Protein AF-A0A9D7FNY4-F1 (afdb_monomer_lite)

Foldseek 3Di:
DVVVVVVVVVVVVVPPDPPPDQDDQADKDWDWDWDDDVPDIDTDIDIDGHNVVCVVCCCQQVVVPPPDGDPVSQVNSCVVCVVVVLVVDFDDDPNHTDHDDDDDDDDDDD

Structure (mmCIF, N/CA/C/O backbone):
data_AF-A0A9D7FNY4-F1
#
_entry.id   AF-A0A9D7FNY4-F1
#
loop_
_atom_site.group_PDB
_atom_site.id
_atom_site.type_symbol
_atom_site.label_atom_id
_atom_site.label_alt_id
_atom_site.label_comp_id
_atom_site.label_asym_id
_atom_site.label_entity_id
_atom_site.label_seq_id
_atom_site.pdbx_PDB_ins_code
_atom_site.Cartn_x
_atom_site.Cartn_y
_atom_site.Cartn_z
_atom_site.occupancy
_atom_site.B_iso_or_equiv
_atom_site.auth_seq_id
_atom_site.auth_comp_id
_atom_site.auth_asym_id
_atom_site.auth_atom_id
_atom_site.pdbx_PDB_model_num
ATOM 1 N N . MET A 1 1 ? -25.928 -43.765 -2.419 1.00 59.22 1 MET A N 1
ATOM 2 C CA . MET A 1 1 ? -25.644 -42.741 -1.388 1.00 59.22 1 MET A CA 1
ATOM 3 C C . MET A 1 1 ? -24.257 -42.081 -1.468 1.00 59.22 1 MET A C 1
ATOM 5 O O . MET A 1 1 ? -24.208 -40.930 -1.063 1.00 59.22 1 MET A O 1
ATOM 9 N N . PRO A 1 2 ? -23.163 -42.668 -2.012 1.00 67.44 2 PRO A N 1
ATOM 10 C CA . PRO A 1 2 ? -21.881 -41.942 -2.076 1.00 67.44 2 PRO A CA 1
ATOM 11 C C . PRO A 1 2 ? -21.833 -40.892 -3.202 1.00 67.44 2 PRO A C 1
ATOM 13 O O . PRO A 1 2 ? -21.219 -39.846 -3.039 1.00 67.44 2 PRO A O 1
ATOM 16 N N . LEU A 1 3 ? -22.549 -41.119 -4.312 1.00 61.28 3 LEU A N 1
ATOM 17 C CA . LEU A 1 3 ? -22.551 -40.217 -5.474 1.00 61.28 3 LEU A CA 1
ATOM 18 C C . LEU A 1 3 ? -23.139 -38.827 -5.162 1.00 61.28 3 LEU A C 1
ATOM 20 O O . LEU A 1 3 ? -22.632 -37.821 -5.642 1.00 61.28 3 LEU A O 1
ATOM 24 N N . PHE A 1 4 ? -24.176 -38.769 -4.321 1.00 64.94 4 PHE A N 1
ATOM 25 C CA . PHE A 1 4 ? -24.816 -37.508 -3.925 1.00 64.94 4 PHE A CA 1
ATOM 26 C C . PHE A 1 4 ? -23.897 -36.651 -3.045 1.00 64.94 4 PHE A C 1
ATOM 28 O O . PHE A 1 4 ? -23.855 -35.437 -3.200 1.00 64.94 4 PHE A O 1
ATOM 35 N N . VAL A 1 5 ? -23.115 -37.286 -2.167 1.00 70.50 5 VAL A N 1
ATOM 36 C CA . VAL A 1 5 ? -22.143 -36.598 -1.302 1.00 70.50 5 VAL A CA 1
ATOM 37 C C . VAL A 1 5 ? -20.987 -36.034 -2.130 1.00 70.50 5 VAL A C 1
ATOM 39 O O . VAL A 1 5 ? -20.578 -34.898 -1.910 1.00 70.50 5 VAL A O 1
ATOM 42 N N . VAL A 1 6 ? -20.514 -36.783 -3.132 1.00 72.19 6 VAL A N 1
ATOM 43 C CA . VAL A 1 6 ? -19.466 -36.323 -4.061 1.00 72.19 6 VAL A CA 1
ATOM 44 C C . VAL A 1 6 ? -19.938 -35.125 -4.893 1.00 72.19 6 VAL A C 1
ATOM 46 O O . VAL A 1 6 ? -19.195 -34.159 -5.039 1.00 72.19 6 VAL A O 1
ATOM 49 N N . LEU A 1 7 ? -21.182 -35.143 -5.384 1.00 70.56 7 LEU A N 1
ATOM 50 C CA . LEU A 1 7 ? -21.771 -34.020 -6.126 1.00 70.56 7 LEU A CA 1
ATOM 51 C C . LEU A 1 7 ? -21.928 -32.759 -5.267 1.00 70.56 7 LEU A C 1
ATOM 53 O O . LEU A 1 7 ? -21.618 -31.665 -5.733 1.00 70.56 7 LEU A O 1
ATOM 57 N N . ILE A 1 8 ? -22.347 -32.907 -4.007 1.00 73.69 8 ILE A N 1
ATOM 58 C CA . ILE A 1 8 ? -22.454 -31.781 -3.068 1.00 73.69 8 ILE A CA 1
ATOM 59 C C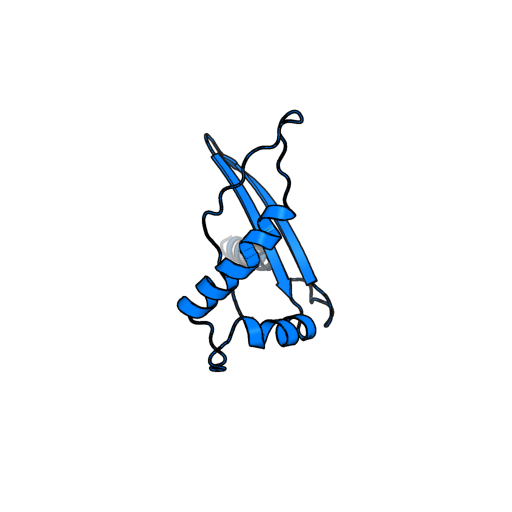 . ILE A 1 8 ? -21.066 -31.188 -2.782 1.00 73.69 8 ILE A C 1
ATOM 61 O O . ILE A 1 8 ? -20.897 -29.971 -2.849 1.00 73.69 8 ILE A O 1
ATOM 65 N N . LEU A 1 9 ? -20.055 -32.029 -2.546 1.00 65.81 9 LEU A N 1
ATOM 66 C CA . LEU A 1 9 ? -18.683 -31.576 -2.298 1.00 65.81 9 LEU A CA 1
ATOM 67 C C . LEU A 1 9 ? -18.070 -30.848 -3.508 1.00 65.81 9 LEU A C 1
ATOM 69 O O . LEU A 1 9 ? -17.433 -29.816 -3.324 1.00 65.81 9 LEU A O 1
ATOM 73 N N . LEU A 1 10 ? -18.322 -31.320 -4.734 1.00 64.94 10 LEU A N 1
ATOM 74 C CA . LEU A 1 10 ? -17.879 -30.658 -5.973 1.00 64.94 10 LEU A CA 1
ATOM 75 C C . LEU A 1 10 ? -18.575 -29.311 -6.220 1.00 64.94 10 LEU A C 1
ATOM 77 O O . LEU A 1 10 ? -17.968 -28.396 -6.774 1.00 64.94 10 LEU A O 1
ATOM 81 N N . SER A 1 11 ? -19.838 -29.170 -5.808 1.00 62.72 11 SER A N 1
ATOM 82 C CA . SER A 1 11 ? -20.571 -27.906 -5.952 1.00 62.72 11 SER A CA 1
ATOM 83 C C . SER A 1 11 ? -20.112 -26.827 -4.965 1.00 62.72 11 SER A C 1
ATOM 85 O O . SER A 1 11 ? -20.137 -25.645 -5.300 1.00 62.72 11 SER A O 1
ATOM 87 N N . LEU A 1 12 ? -19.627 -27.217 -3.780 1.00 60.12 12 LEU A N 1
ATOM 88 C CA . LEU A 1 12 ? -19.147 -26.270 -2.769 1.00 60.12 12 LEU A CA 1
ATOM 89 C C . LEU A 1 12 ? -17.789 -25.651 -3.129 1.00 60.12 12 LEU A C 1
ATOM 91 O O . LEU A 1 12 ? -17.540 -24.504 -2.768 1.00 60.12 12 LEU A O 1
ATOM 95 N N . SER A 1 13 ? -16.933 -26.354 -3.876 1.00 58.72 13 SER A N 1
ATOM 96 C CA . SER A 1 13 ? -15.634 -25.819 -4.311 1.00 58.72 13 SER A CA 1
ATOM 97 C C . SER A 1 13 ? -15.724 -24.795 -5.451 1.00 58.72 13 SER A C 1
ATOM 99 O O . SER A 1 13 ? -14.736 -24.132 -5.747 1.00 58.72 13 SER A O 1
ATOM 101 N N . ALA A 1 14 ? -16.888 -24.644 -6.095 1.00 57.47 14 ALA A N 1
ATOM 102 C CA . ALA A 1 14 ? -17.086 -23.680 -7.182 1.00 57.47 14 ALA A CA 1
ATOM 103 C C . ALA A 1 14 ? -17.404 -22.252 -6.694 1.00 57.47 14 ALA A C 1
ATOM 105 O O . ALA A 1 14 ? -17.328 -21.311 -7.479 1.00 57.47 14 ALA A O 1
ATOM 106 N N . LEU A 1 15 ? -17.751 -22.070 -5.414 1.00 56.59 15 LEU A N 1
ATOM 107 C CA . LEU A 1 15 ? -18.142 -20.765 -4.862 1.00 56.59 15 LEU A CA 1
ATOM 108 C C . LEU A 1 15 ? -16.968 -19.930 -4.327 1.00 56.59 15 LEU A C 1
ATOM 110 O O . LEU A 1 15 ? -17.172 -18.796 -3.907 1.00 56.59 15 LEU A O 1
ATOM 114 N N . SER A 1 16 ? -15.744 -20.461 -4.329 1.00 50.81 16 SER A N 1
ATOM 115 C CA . SER A 1 16 ? -14.588 -19.810 -3.691 1.00 50.81 16 SER A CA 1
ATOM 116 C C . SER A 1 16 ? -13.820 -18.843 -4.597 1.00 50.81 16 SER A C 1
ATOM 118 O O . SER A 1 16 ? -12.781 -18.324 -4.196 1.00 50.81 16 SER A O 1
ATOM 120 N N . GLY A 1 17 ? -14.309 -18.580 -5.809 1.00 50.03 17 GLY A N 1
ATOM 121 C CA . GLY A 1 17 ? -13.753 -17.540 -6.662 1.00 50.03 17 GLY A CA 1
ATOM 122 C C . GLY A 1 17 ? -14.300 -16.181 -6.252 1.00 50.03 17 GLY A C 1
ATOM 123 O O . GLY A 1 17 ? -15.324 -15.759 -6.782 1.00 50.03 17 GLY A O 1
ATOM 124 N N . ILE A 1 18 ? -13.609 -15.473 -5.355 1.00 51.41 18 ILE A N 1
ATOM 125 C CA . ILE A 1 18 ? -13.664 -14.007 -5.363 1.00 51.41 18 ILE A CA 1
ATOM 126 C C . ILE A 1 18 ? -13.045 -13.613 -6.706 1.00 51.41 18 ILE A C 1
ATOM 128 O O . ILE A 1 18 ? -11.830 -13.503 -6.840 1.00 51.41 18 ILE A O 1
ATOM 132 N N . GLN A 1 19 ? -13.875 -13.550 -7.745 1.00 55.75 19 GLN A N 1
ATOM 133 C CA . GLN A 1 19 ? -13.496 -12.951 -9.012 1.00 55.75 19 GLN A CA 1
ATOM 134 C C . GLN A 1 19 ? -13.222 -11.488 -8.688 1.00 55.75 19 GLN A C 1
ATOM 136 O O . GLN A 1 19 ? -14.155 -10.746 -8.378 1.00 55.75 19 GLN A O 1
ATOM 141 N N . ALA A 1 20 ? -11.945 -11.104 -8.687 1.00 57.25 20 ALA A N 1
ATOM 142 C CA . ALA A 1 20 ? -11.585 -9.700 -8.759 1.00 57.25 20 ALA A CA 1
ATOM 143 C C . ALA A 1 20 ? -12.349 -9.128 -9.958 1.00 57.25 20 ALA A C 1
ATOM 145 O O . ALA A 1 20 ? -12.275 -9.667 -11.067 1.00 57.25 20 ALA A O 1
ATOM 146 N N . HIS A 1 21 ? -13.198 -8.135 -9.709 1.00 60.62 21 HIS A N 1
ATOM 147 C CA . HIS A 1 21 ? -13.956 -7.519 -10.784 1.00 60.62 21 HIS A CA 1
ATOM 148 C C . HIS A 1 21 ? -12.933 -6.874 -11.732 1.00 60.62 21 HIS A C 1
ATOM 150 O O . HIS A 1 21 ? -12.027 -6.213 -11.227 1.00 60.62 21 HIS A O 1
ATOM 156 N N . PRO A 1 22 ? -13.022 -7.052 -13.064 1.00 71.88 22 PRO A N 1
ATOM 157 C CA . PRO A 1 22 ? -12.065 -6.423 -13.963 1.00 71.88 22 PRO A CA 1
ATOM 158 C C . PRO A 1 22 ? -12.053 -4.916 -13.715 1.00 71.88 22 PRO A C 1
ATOM 160 O O . PRO A 1 22 ? -13.105 -4.273 -13.802 1.00 71.88 22 PRO A O 1
ATOM 163 N N . LEU A 1 23 ? -10.884 -4.379 -13.369 1.00 80.62 23 LEU A N 1
ATOM 164 C CA . LEU A 1 23 ? -10.696 -2.942 -13.255 1.00 80.62 23 LEU A CA 1
ATOM 165 C C . LEU A 1 23 ? -10.782 -2.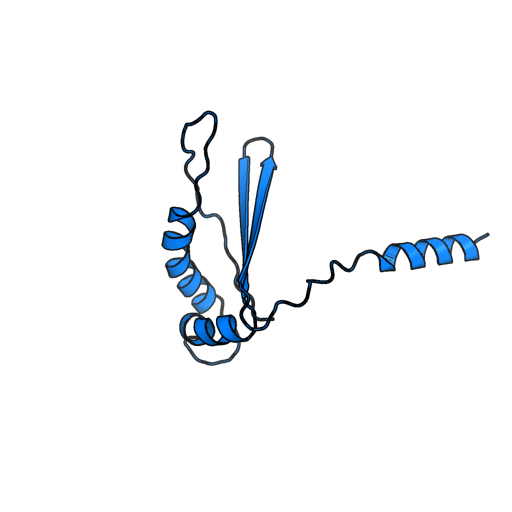326 -14.652 1.00 80.62 23 LEU A C 1
ATOM 167 O O . LEU A 1 23 ? -10.262 -2.876 -15.625 1.00 80.62 23 LEU A O 1
ATOM 171 N N . ASP A 1 24 ? -11.441 -1.174 -14.750 1.00 86.38 24 ASP A N 1
ATOM 172 C CA . ASP A 1 24 ? -11.305 -0.329 -15.935 1.00 86.38 24 ASP A CA 1
ATOM 173 C C . ASP A 1 24 ? -9.829 0.066 -16.101 1.00 86.38 24 ASP A C 1
ATOM 175 O O . ASP A 1 24 ? -9.142 0.263 -15.102 1.00 86.38 24 ASP A O 1
ATOM 179 N N . SER A 1 25 ? -9.332 0.201 -17.334 1.00 90.62 25 SER A N 1
ATOM 180 C CA . SER A 1 25 ? -7.905 0.421 -17.627 1.00 90.62 25 SER A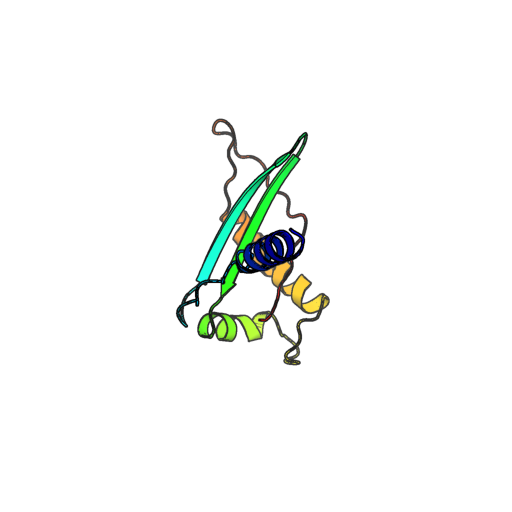 CA 1
ATOM 181 C C . SER A 1 25 ? -7.275 1.629 -16.915 1.00 90.62 25 SER A C 1
ATOM 183 O O . SER A 1 25 ? -6.051 1.678 -16.787 1.00 90.62 25 SER A O 1
ATOM 185 N N . TYR A 1 26 ? -8.086 2.590 -16.458 1.00 92.44 26 TYR A N 1
ATOM 186 C CA . TYR A 1 26 ? -7.650 3.795 -15.742 1.00 92.44 26 TYR A CA 1
ATOM 187 C C . TYR A 1 26 ? -7.973 3.787 -14.242 1.00 92.44 26 TYR A C 1
ATOM 189 O O . TYR A 1 26 ? -7.681 4.766 -13.555 1.00 92.44 26 TYR A O 1
ATOM 197 N N . ALA A 1 27 ? -8.613 2.736 -13.733 1.00 91.38 27 ALA A N 1
ATOM 198 C CA . ALA A 1 27 ? -9.083 2.700 -12.360 1.00 91.38 27 ALA A CA 1
ATOM 199 C C . ALA A 1 27 ? -7.943 2.492 -11.353 1.00 91.38 27 ALA A C 1
ATOM 201 O O . ALA A 1 27 ? -6.985 1.755 -11.591 1.00 91.38 27 ALA A O 1
ATOM 202 N N . THR A 1 28 ? -8.122 3.104 -10.187 1.00 91.75 28 THR A N 1
ATOM 203 C CA . THR A 1 28 ? -7.427 2.745 -8.954 1.00 91.75 28 THR A CA 1
ATOM 204 C C . THR A 1 28 ? -8.493 2.329 -7.959 1.00 91.75 28 THR A C 1
ATOM 206 O O . THR A 1 28 ? -9.381 3.129 -7.655 1.00 91.75 28 THR A O 1
ATOM 209 N N . ASP A 1 29 ? -8.415 1.101 -7.466 1.00 90.69 29 ASP A N 1
ATOM 210 C CA . ASP A 1 29 ? -9.285 0.622 -6.399 1.00 90.69 29 ASP A CA 1
ATOM 211 C C . ASP A 1 29 ? -8.577 0.729 -5.049 1.00 90.69 29 ASP A C 1
ATOM 213 O O . ASP A 1 29 ? -7.366 0.522 -4.935 1.00 90.69 29 ASP A O 1
ATOM 217 N N . GLN A 1 30 ? -9.338 1.089 -4.020 1.00 90.75 30 GLN A N 1
ATOM 218 C CA . GLN A 1 30 ? -8.841 1.189 -2.657 1.00 90.75 30 GLN A CA 1
ATOM 219 C C . GLN A 1 30 ? -9.776 0.445 -1.718 1.00 90.75 30 GLN A C 1
ATOM 221 O O . GLN A 1 30 ? -10.942 0.799 -1.549 1.00 90.75 30 GLN A O 1
ATOM 226 N N . TYR A 1 31 ? -9.222 -0.554 -1.048 1.00 89.44 31 TYR A N 1
ATOM 227 C CA . TYR A 1 31 ? -9.923 -1.355 -0.065 1.00 89.44 31 TYR A CA 1
ATOM 228 C C . TYR A 1 31 ? -9.318 -1.121 1.315 1.00 89.44 31 TYR A C 1
ATOM 230 O O . TYR A 1 31 ? -8.109 -1.272 1.507 1.00 89.44 31 TYR A O 1
ATOM 238 N N . VAL A 1 32 ? -10.166 -0.769 2.281 1.00 88.56 32 VAL A N 1
ATOM 239 C CA . VAL A 1 32 ? -9.776 -0.568 3.679 1.00 88.56 32 VAL A CA 1
ATOM 240 C C . VAL A 1 32 ? -10.589 -1.505 4.564 1.00 88.56 32 VAL A C 1
ATOM 242 O O . VAL A 1 32 ? -11.817 -1.499 4.512 1.00 88.56 32 VAL A O 1
ATOM 245 N N . ASP A 1 33 ? -9.902 -2.291 5.388 1.00 90.31 33 ASP A N 1
ATOM 246 C CA . ASP A 1 33 ? -10.489 -3.203 6.369 1.00 90.31 33 ASP A CA 1
ATOM 247 C C . ASP A 1 33 ? -9.957 -2.899 7.773 1.00 90.31 33 ASP A C 1
ATOM 249 O O . ASP A 1 33 ? -8.759 -2.674 7.965 1.00 90.31 33 ASP A O 1
ATOM 253 N N . LEU A 1 34 ? -10.865 -2.893 8.750 1.00 90.25 34 LEU A N 1
ATOM 254 C CA . LEU A 1 34 ? -10.565 -2.665 10.159 1.00 90.25 34 LEU A CA 1
ATOM 255 C C . LEU A 1 34 ? -10.820 -3.955 10.934 1.00 90.25 34 LEU A C 1
ATOM 257 O O . LEU A 1 34 ? -11.964 -4.364 11.131 1.00 90.25 34 LEU A O 1
ATOM 261 N N . GLN A 1 35 ? -9.745 -4.550 11.442 1.00 92.25 35 GLN A N 1
ATOM 262 C CA . GLN A 1 35 ? -9.814 -5.769 12.241 1.00 92.25 35 GLN A CA 1
ATOM 263 C C . GLN A 1 35 ? -9.656 -5.427 13.717 1.00 92.25 35 GLN A C 1
ATOM 265 O O . GLN A 1 35 ? -8.630 -4.888 14.132 1.00 92.25 35 GLN A O 1
ATOM 270 N N . LEU A 1 36 ? -10.678 -5.741 14.511 1.00 90.00 36 LEU A N 1
ATOM 271 C CA . LEU A 1 36 ? -10.667 -5.567 15.961 1.00 90.00 36 LEU A CA 1
ATOM 272 C C . LEU A 1 36 ? -10.331 -6.905 16.621 1.00 90.00 36 LEU A C 1
ATOM 274 O O . LEU A 1 36 ? -11.010 -7.904 16.381 1.00 90.00 36 LEU A O 1
ATOM 278 N N . MET A 1 37 ? -9.283 -6.922 17.439 1.00 88.44 37 MET A N 1
ATOM 279 C CA . MET A 1 37 ? -8.778 -8.108 18.128 1.00 88.44 37 MET A CA 1
ATOM 280 C C . MET A 1 37 ? -8.620 -7.803 19.623 1.00 88.44 37 MET A C 1
ATOM 282 O O . MET A 1 37 ? -8.617 -6.645 20.047 1.00 88.44 37 MET A O 1
ATOM 286 N N . ASP A 1 38 ? -8.481 -8.840 20.445 1.00 88.88 38 ASP A N 1
ATOM 287 C CA . ASP A 1 38 ? -8.231 -8.649 21.873 1.00 88.88 38 ASP A CA 1
ATOM 288 C C . ASP A 1 38 ? -6.839 -8.037 22.085 1.00 88.88 38 ASP A C 1
ATOM 290 O O . ASP A 1 38 ? -5.816 -8.696 21.915 1.00 88.88 38 ASP A O 1
ATOM 294 N N . GLY A 1 39 ? -6.809 -6.761 22.474 1.00 85.25 39 GLY A N 1
ATOM 295 C CA . GLY A 1 39 ? -5.582 -6.026 22.795 1.00 85.25 39 GLY A CA 1
ATOM 296 C C . GLY A 1 39 ? -4.913 -5.311 21.618 1.00 85.25 39 GLY A C 1
ATOM 297 O O . GLY A 1 39 ? -3.968 -4.560 21.848 1.00 85.25 39 GLY A O 1
ATOM 298 N N . GLU A 1 40 ? -5.411 -5.475 20.390 1.00 85.56 40 GLU A N 1
ATOM 299 C CA . GLU A 1 40 ? -4.887 -4.784 19.210 1.00 85.56 40 GLU A CA 1
ATOM 300 C C . GLU A 1 40 ? -5.975 -4.491 18.167 1.00 85.56 40 GLU A C 1
ATOM 302 O O . GLU A 1 40 ? -7.068 -5.056 18.170 1.00 85.56 40 GLU A O 1
ATOM 307 N N . SER A 1 41 ? -5.705 -3.551 17.269 1.00 88.06 41 SER A N 1
ATOM 308 C CA . SER A 1 41 ? -6.574 -3.251 16.130 1.00 88.06 41 SER A CA 1
ATOM 309 C C . SER A 1 41 ? -5.708 -3.039 14.902 1.00 88.06 41 SER A C 1
ATOM 311 O O . SER A 1 41 ? -4.689 -2.352 14.985 1.00 88.06 41 SER A O 1
ATOM 313 N N . ARG A 1 42 ? -6.100 -3.629 13.768 1.00 90.44 42 ARG A N 1
ATOM 314 C CA . ARG A 1 42 ? -5.310 -3.591 12.537 1.00 90.44 42 ARG A CA 1
ATOM 315 C C . ARG A 1 42 ? -6.031 -2.873 11.396 1.00 90.44 42 ARG A C 1
ATOM 317 O O . ARG A 1 42 ? -7.154 -3.204 11.029 1.00 90.44 42 ARG A O 1
ATOM 324 N N . ILE A 1 43 ? -5.275 -1.922 10.856 1.00 89.56 43 ILE A N 1
ATOM 325 C CA . ILE A 1 43 ? -5.303 -1.264 9.546 1.00 89.56 43 ILE A CA 1
ATOM 326 C C . ILE A 1 43 ? -4.967 -2.152 8.339 1.00 89.56 43 ILE A C 1
ATOM 328 O O . ILE A 1 43 ? -3.772 -2.379 8.161 1.00 89.56 43 ILE A O 1
ATOM 332 N N . ILE A 1 44 ? -5.885 -2.653 7.506 1.00 91.00 44 ILE A N 1
ATOM 333 C CA . ILE A 1 44 ? -5.483 -3.198 6.190 1.00 91.00 44 ILE A CA 1
ATOM 334 C C . ILE A 1 44 ? -5.927 -2.241 5.092 1.00 91.00 44 ILE A C 1
ATOM 336 O O . ILE A 1 44 ? -7.118 -2.095 4.853 1.00 91.00 44 ILE A O 1
ATOM 340 N N . HIS A 1 45 ? -4.968 -1.626 4.401 1.00 90.62 45 HIS A N 1
ATOM 341 C CA . HIS A 1 45 ? -5.207 -0.786 3.227 1.00 90.62 45 HIS A CA 1
ATOM 342 C C . HIS A 1 45 ? -4.568 -1.448 2.009 1.00 90.62 45 HIS A C 1
ATOM 344 O O . HIS A 1 45 ? -3.357 -1.659 1.973 1.00 90.62 45 HIS A O 1
ATOM 350 N N . ARG A 1 46 ? -5.391 -1.822 1.031 1.00 91.50 46 ARG A N 1
ATOM 351 C CA . ARG A 1 46 ? -4.961 -2.367 -0.256 1.00 91.50 46 ARG A CA 1
ATOM 352 C C . ARG A 1 46 ? -5.288 -1.356 -1.342 1.00 91.50 46 ARG A C 1
ATOM 354 O O . ARG A 1 46 ? -6.418 -0.883 -1.411 1.00 91.50 46 ARG A O 1
ATOM 361 N N . ILE A 1 47 ? -4.302 -1.058 -2.176 1.00 91.88 47 ILE A N 1
ATOM 362 C CA . ILE A 1 47 ? -4.445 -0.199 -3.347 1.00 91.88 47 ILE A CA 1
ATOM 363 C C . ILE A 1 47 ? -4.144 -1.072 -4.556 1.00 91.88 47 ILE A C 1
ATOM 365 O O . ILE A 1 47 ? -3.097 -1.717 -4.599 1.00 91.88 47 ILE A O 1
ATOM 369 N N . GLU A 1 48 ? -5.074 -1.125 -5.498 1.00 92.06 48 GLU A N 1
ATOM 370 C CA . GLU A 1 48 ? -4.929 -1.883 -6.733 1.00 92.06 48 GLU A CA 1
ATOM 371 C C . GLU A 1 48 ? -4.986 -0.925 -7.917 1.00 92.06 48 GLU A C 1
ATOM 373 O O . GLU A 1 48 ? -5.886 -0.091 -8.032 1.00 92.06 48 GLU A O 1
ATOM 378 N N . PHE A 1 49 ? -3.987 -1.027 -8.783 1.00 92.12 49 PHE A N 1
ATOM 379 C CA . PHE A 1 49 ? -3.848 -0.187 -9.957 1.00 92.12 49 PHE A CA 1
ATOM 380 C C . PHE A 1 49 ? -4.216 -0.989 -11.198 1.00 92.12 49 PHE A C 1
ATOM 382 O O . PHE A 1 49 ? -3.735 -2.103 -11.393 1.00 92.12 49 PHE A O 1
ATOM 389 N N . ALA A 1 50 ? -5.033 -0.404 -12.070 1.00 92.25 50 ALA A N 1
ATOM 390 C CA . ALA A 1 50 ? -5.244 -0.946 -13.403 1.00 92.25 50 ALA A CA 1
ATOM 391 C C . ALA A 1 50 ? -3.989 -0.795 -14.286 1.00 92.25 50 ALA A C 1
ATOM 393 O O . ALA A 1 50 ? -2.959 -0.266 -13.861 1.00 92.25 50 ALA A O 1
ATOM 394 N N . GLU A 1 51 ? -4.081 -1.232 -15.544 1.00 90.81 51 GLU A N 1
ATOM 395 C CA . GLU A 1 51 ? -2.964 -1.260 -16.500 1.00 90.81 51 GLU A CA 1
ATOM 396 C C . GLU A 1 51 ? -2.237 0.089 -16.625 1.00 90.81 51 GLU A C 1
ATOM 398 O O . GLU A 1 51 ? -1.014 0.161 -16.497 1.00 90.81 51 GLU A O 1
ATOM 403 N N . ILE A 1 52 ? -2.978 1.177 -16.850 1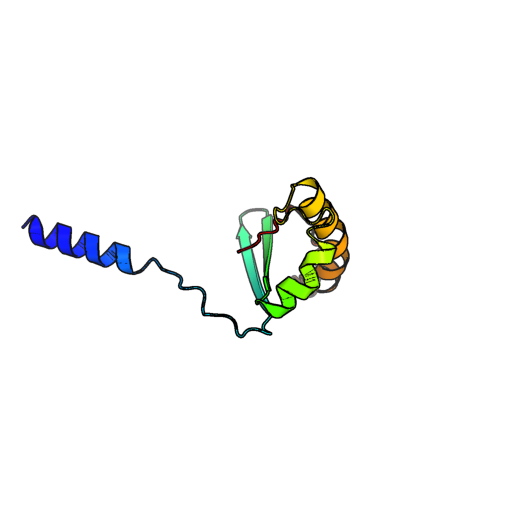.00 92.31 52 ILE A N 1
ATOM 404 C CA . ILE A 1 52 ? -2.370 2.481 -17.139 1.00 92.31 52 ILE A CA 1
ATOM 405 C C . ILE A 1 52 ? -1.750 3.110 -15.882 1.00 92.31 52 ILE A C 1
ATOM 407 O O . ILE A 1 52 ? -0.599 3.550 -15.962 1.00 92.31 52 ILE A O 1
ATOM 411 N N . PRO A 1 53 ? -2.426 3.137 -14.716 1.00 92.19 53 PRO A N 1
ATOM 412 C CA . PRO A 1 53 ? -1.795 3.572 -13.472 1.00 92.19 53 PRO A CA 1
ATOM 413 C C . PRO A 1 53 ? -0.582 2.713 -13.086 1.00 92.19 53 PRO A C 1
ATOM 415 O O . PRO A 1 53 ? 0.430 3.259 -12.656 1.00 92.19 53 PRO A O 1
ATOM 418 N N . THR A 1 54 ? -0.616 1.399 -13.332 1.00 92.25 54 THR A N 1
ATOM 419 C CA . THR A 1 54 ? 0.543 0.517 -13.103 1.00 92.25 54 THR A CA 1
ATOM 420 C C . THR A 1 54 ? 1.736 0.933 -13.959 1.00 92.25 54 THR A C 1
ATOM 422 O O . THR A 1 54 ? 2.854 1.038 -13.457 1.00 92.25 54 THR A O 1
ATOM 425 N N . ALA A 1 55 ? 1.515 1.246 -15.239 1.00 92.19 55 ALA A N 1
ATOM 426 C CA . ALA A 1 55 ? 2.573 1.739 -16.118 1.00 92.19 55 ALA A CA 1
ATOM 427 C C . ALA A 1 55 ? 3.163 3.087 -15.655 1.00 92.19 55 ALA A C 1
ATOM 429 O O . ALA A 1 55 ? 4.343 3.349 -15.897 1.00 92.19 55 ALA A O 1
ATOM 430 N N . ALA A 1 56 ? 2.369 3.933 -14.989 1.00 92.19 56 ALA A N 1
ATOM 431 C CA . ALA A 1 56 ? 2.836 5.190 -14.406 1.00 92.19 56 ALA A CA 1
ATOM 432 C C . ALA A 1 56 ? 3.664 4.979 -13.125 1.00 92.19 56 ALA A C 1
ATOM 434 O O . ALA A 1 56 ? 4.648 5.687 -12.920 1.00 92.19 56 ALA A O 1
ATOM 435 N N . GLU A 1 57 ? 3.303 3.993 -12.301 1.00 92.25 57 GLU A N 1
ATOM 436 C CA . GLU A 1 57 ? 4.018 3.659 -11.063 1.00 92.25 57 GLU A CA 1
ATOM 437 C C . GLU A 1 57 ? 5.293 2.840 -11.305 1.00 92.25 57 GLU A C 1
ATOM 439 O O . GLU A 1 57 ? 6.264 2.987 -10.565 1.00 92.25 57 GLU A O 1
ATOM 444 N N . MET A 1 58 ? 5.342 2.021 -12.361 1.00 91.75 58 MET A N 1
ATOM 445 C CA . MET A 1 58 ? 6.450 1.093 -12.626 1.00 91.75 58 MET A CA 1
ATOM 446 C C . MET A 1 58 ? 7.853 1.729 -12.534 1.00 91.75 58 MET A C 1
ATOM 448 O O . MET A 1 58 ? 8.699 1.164 -11.845 1.00 91.75 58 MET A O 1
ATOM 452 N N . PRO A 1 59 ? 8.133 2.921 -13.108 1.00 92.38 59 PRO A N 1
ATOM 453 C CA . PRO A 1 59 ? 9.453 3.555 -13.010 1.00 92.38 59 PRO A CA 1
ATOM 454 C C . PRO A 1 59 ? 9.855 3.985 -11.590 1.00 92.38 59 PRO A C 1
ATOM 456 O O . PRO A 1 59 ? 11.004 4.371 -11.362 1.00 92.38 59 PRO A O 1
ATOM 459 N N . HIS A 1 60 ? 8.907 4.005 -10.651 1.00 91.19 60 HIS A N 1
ATOM 460 C CA . HIS A 1 60 ? 9.121 4.353 -9.250 1.00 91.19 60 HIS A CA 1
ATOM 461 C C . HIS A 1 60 ? 9.317 3.125 -8.354 1.00 91.19 60 HIS A C 1
ATOM 463 O O . HIS A 1 60 ? 9.920 3.273 -7.284 1.00 91.19 60 HIS A O 1
ATOM 469 N N . VAL A 1 61 ? 8.828 1.959 -8.791 1.00 91.81 61 VAL A N 1
ATOM 470 C CA . VAL A 1 61 ? 8.917 0.680 -8.076 1.00 91.81 61 VAL A CA 1
ATOM 471 C C . VAL A 1 61 ? 10.076 -0.165 -8.615 1.00 91.81 61 VAL A C 1
ATOM 473 O O . VAL A 1 61 ? 10.959 -0.514 -7.842 1.00 91.81 61 VAL A O 1
ATOM 476 N N . ASP A 1 62 ? 10.108 -0.437 -9.922 1.00 92.88 62 ASP A N 1
ATOM 477 C CA . ASP A 1 62 ? 11.147 -1.214 -10.617 1.00 92.88 62 ASP A CA 1
ATOM 478 C C . ASP A 1 62 ? 12.262 -0.269 -11.097 1.00 92.88 62 ASP A C 1
ATOM 480 O O . ASP A 1 62 ? 12.228 0.302 -12.195 1.00 92.88 62 ASP A O 1
ATOM 484 N N . LEU A 1 63 ? 13.223 -0.011 -10.207 1.00 91.44 63 LEU A N 1
ATOM 485 C CA . LEU A 1 63 ? 14.268 0.988 -10.432 1.00 91.44 63 LEU A CA 1
ATOM 486 C C . LEU A 1 63 ? 15.354 0.461 -11.366 1.00 91.44 63 LEU A C 1
ATOM 488 O O . LEU A 1 63 ? 15.966 1.249 -12.099 1.00 91.44 63 LEU A O 1
ATOM 492 N N . ASP A 1 64 ? 15.611 -0.845 -11.325 1.00 91.88 64 ASP A N 1
ATOM 493 C CA . ASP A 1 64 ? 16.597 -1.494 -12.182 1.00 91.88 64 ASP A CA 1
ATOM 494 C C . ASP A 1 64 ? 16.032 -1.960 -13.535 1.00 91.88 64 ASP A C 1
ATOM 496 O O . ASP A 1 64 ? 16.814 -2.258 -14.447 1.00 91.88 64 ASP A O 1
ATOM 500 N N . LYS A 1 65 ? 14.706 -1.877 -13.717 1.00 91.00 65 LYS A N 1
ATOM 501 C CA . LYS A 1 65 ? 13.967 -2.244 -14.935 1.00 91.00 65 LYS A CA 1
ATOM 502 C C . LYS A 1 65 ? 14.092 -3.726 -15.267 1.00 91.00 65 LYS A C 1
ATOM 504 O O . LYS A 1 65 ? 14.115 -4.094 -16.448 1.00 91.00 65 LYS A O 1
ATOM 509 N N . SER A 1 66 ? 14.242 -4.565 -14.249 1.00 89.75 66 SER A N 1
ATOM 510 C CA . SER A 1 66 ? 14.329 -6.014 -14.411 1.00 89.75 66 SER A CA 1
ATOM 511 C C . SER A 1 66 ? 12.980 -6.642 -14.761 1.00 89.75 66 SER A C 1
ATOM 513 O O . SER A 1 66 ? 12.958 -7.716 -15.363 1.00 89.75 66 SER A O 1
ATOM 515 N N . GLY A 1 67 ? 11.872 -5.961 -14.450 1.00 86.88 67 GLY A N 1
ATOM 516 C CA . GLY A 1 67 ? 10.512 -6.480 -14.570 1.00 86.88 67 GLY A CA 1
ATOM 517 C C . GLY A 1 67 ? 10.062 -7.328 -13.377 1.00 86.88 67 GLY A C 1
ATOM 518 O O . GLY A 1 67 ? 8.899 -7.722 -13.340 1.00 86.88 67 GLY A O 1
ATOM 519 N N . ASP A 1 68 ? 10.943 -7.574 -12.401 1.00 89.44 68 ASP A N 1
ATOM 520 C CA . ASP A 1 68 ? 10.657 -8.309 -11.169 1.00 89.44 68 ASP A CA 1
ATOM 521 C C . ASP A 1 68 ? 10.893 -7.398 -9.959 1.00 89.44 68 ASP A C 1
ATOM 523 O O . ASP A 1 68 ? 11.920 -6.735 -9.858 1.00 89.44 68 ASP A O 1
ATOM 527 N N . LEU A 1 69 ? 9.980 -7.394 -8.983 1.00 90.06 69 LEU A N 1
ATOM 528 C CA . LEU A 1 69 ? 10.155 -6.555 -7.795 1.00 90.06 69 LEU A CA 1
ATOM 529 C C . LEU A 1 69 ? 11.037 -7.235 -6.753 1.00 90.06 69 LEU A C 1
ATOM 531 O O . LEU A 1 69 ? 10.635 -8.204 -6.099 1.00 90.06 69 LEU A O 1
ATOM 535 N N . SER A 1 70 ? 12.228 -6.683 -6.526 1.00 91.75 70 SER A N 1
ATOM 536 C CA . SER A 1 70 ? 13.073 -7.120 -5.420 1.00 91.75 70 SER A CA 1
ATOM 537 C C . SER A 1 70 ? 12.542 -6.627 -4.064 1.00 91.75 70 SER A C 1
ATOM 539 O O . SER A 1 70 ? 11.825 -5.628 -3.949 1.00 91.75 70 SER A O 1
ATOM 541 N N . ALA A 1 71 ? 12.944 -7.297 -2.979 1.00 90.50 71 ALA A N 1
ATOM 542 C CA . ALA A 1 71 ? 12.607 -6.861 -1.621 1.00 90.50 71 ALA A CA 1
ATOM 543 C C . ALA A 1 71 ? 13.190 -5.474 -1.283 1.00 90.50 71 ALA A C 1
ATOM 545 O O . ALA A 1 71 ? 12.610 -4.726 -0.495 1.00 90.50 71 ALA A O 1
ATOM 546 N N . VAL A 1 72 ? 14.336 -5.124 -1.880 1.00 93.00 72 VAL A N 1
ATOM 547 C CA . VAL A 1 72 ? 14.992 -3.823 -1.681 1.00 93.00 72 VAL A CA 1
ATOM 548 C C . VAL A 1 72 ? 14.177 -2.715 -2.341 1.00 93.00 72 VAL A C 1
ATOM 550 O O . VAL A 1 72 ? 13.904 -1.700 -1.702 1.00 93.00 72 VAL A O 1
ATOM 553 N N . GLU A 1 73 ? 13.743 -2.924 -3.581 1.00 93.12 73 GLU A N 1
ATOM 554 C CA . GLU A 1 73 ? 12.898 -1.984 -4.323 1.00 93.12 73 GLU A CA 1
ATOM 555 C C . GLU A 1 73 ? 11.532 -1.809 -3.674 1.00 93.12 73 GLU A C 1
ATOM 557 O O . GLU A 1 73 ? 11.108 -0.682 -3.420 1.00 93.12 73 GLU A O 1
ATOM 562 N N . THR A 1 74 ? 10.900 -2.919 -3.291 1.00 91.94 74 THR A N 1
ATOM 563 C CA . THR A 1 74 ? 9.622 -2.920 -2.571 1.00 91.94 74 THR A CA 1
ATOM 564 C C . THR A 1 74 ? 9.717 -2.106 -1.278 1.00 91.94 74 THR A C 1
ATOM 566 O O . THR A 1 74 ? 8.890 -1.232 -1.021 1.00 91.94 74 THR A O 1
ATOM 569 N N . SER A 1 75 ? 10.759 -2.338 -0.474 1.00 91.69 75 SER A N 1
ATOM 570 C CA . SER A 1 75 ? 10.979 -1.603 0.776 1.00 91.69 75 SER A CA 1
ATOM 571 C C . SER A 1 75 ? 11.238 -0.111 0.534 1.00 91.69 75 SER A C 1
ATOM 573 O O . SER A 1 75 ? 10.670 0.742 1.218 1.00 91.69 75 SER A O 1
ATOM 575 N N . ALA A 1 76 ? 12.043 0.226 -0.478 1.00 92.25 76 ALA A N 1
ATOM 576 C CA . ALA A 1 76 ? 12.327 1.612 -0.840 1.00 92.25 76 ALA A CA 1
ATOM 577 C C . ALA A 1 76 ? 11.083 2.353 -1.357 1.00 92.25 76 ALA A C 1
ATOM 579 O O . ALA A 1 76 ? 10.914 3.539 -1.067 1.00 92.25 76 ALA A O 1
ATOM 580 N N . TYR A 1 77 ? 10.215 1.670 -2.104 1.00 93.38 77 TYR A N 1
ATOM 581 C CA . TYR A 1 77 ? 8.948 2.218 -2.574 1.00 93.38 77 TYR A CA 1
ATOM 582 C C . TYR A 1 77 ? 7.978 2.455 -1.409 1.00 93.38 77 TYR A C 1
ATOM 584 O O . TYR A 1 77 ? 7.493 3.574 -1.230 1.00 93.38 77 TYR A O 1
ATOM 592 N N . LEU A 1 78 ? 7.786 1.458 -0.538 1.00 92.62 78 LEU A N 1
ATOM 593 C CA . LEU A 1 78 ? 6.943 1.591 0.654 1.00 92.62 78 LEU A CA 1
ATOM 594 C C . LEU A 1 78 ? 7.427 2.721 1.570 1.00 92.62 78 LEU A C 1
ATOM 596 O O . LEU A 1 78 ? 6.622 3.527 2.022 1.00 92.62 78 LEU A O 1
ATOM 600 N N . ALA A 1 79 ? 8.736 2.861 1.789 1.00 91.81 79 ALA A N 1
ATOM 601 C CA . ALA A 1 79 ? 9.282 3.945 2.608 1.00 91.81 79 ALA A CA 1
ATOM 602 C C . ALA A 1 79 ? 8.929 5.353 2.083 1.00 91.81 79 ALA A C 1
ATOM 604 O O . ALA A 1 79 ? 8.849 6.294 2.874 1.00 91.81 79 ALA A O 1
ATOM 605 N N . LYS A 1 80 ? 8.701 5.509 0.770 1.00 91.00 80 LYS A N 1
ATOM 606 C CA . LYS A 1 80 ? 8.245 6.770 0.159 1.00 91.00 80 LYS A CA 1
ATOM 607 C C . LYS A 1 80 ? 6.731 6.949 0.255 1.00 91.00 80 LYS A C 1
ATOM 609 O O . LYS A 1 80 ? 6.274 8.067 0.481 1.00 91.00 80 LYS A O 1
ATOM 614 N N . LEU A 1 81 ? 5.974 5.867 0.079 1.00 89.25 81 LEU A N 1
ATOM 615 C CA . LEU A 1 81 ? 4.512 5.888 0.042 1.00 89.25 81 LEU A CA 1
ATOM 616 C C . LEU A 1 81 ? 3.892 6.018 1.444 1.00 89.25 81 LEU A C 1
ATOM 618 O O . LEU A 1 81 ? 2.888 6.700 1.631 1.00 89.25 81 LEU A O 1
ATOM 622 N N . LEU A 1 82 ? 4.510 5.413 2.458 1.00 88.19 82 LEU A N 1
ATOM 623 C CA . LEU A 1 82 ? 3.956 5.348 3.812 1.00 88.19 82 LEU A CA 1
ATOM 624 C C . LEU A 1 82 ? 3.717 6.700 4.489 1.00 88.19 82 LEU A C 1
ATOM 626 O O . LEU A 1 82 ? 2.650 6.863 5.083 1.00 88.19 82 LEU A O 1
ATOM 630 N N . PRO A 1 83 ? 4.630 7.688 4.417 1.00 87.44 83 PRO A N 1
ATOM 631 C CA . PRO A 1 83 ? 4.352 9.014 4.961 1.00 87.44 83 PRO A CA 1
ATOM 632 C C . PRO A 1 83 ? 3.112 9.664 4.337 1.00 87.44 83 PRO A C 1
ATOM 634 O O . PRO A 1 83 ? 2.386 10.366 5.031 1.00 87.44 83 PRO A O 1
ATOM 637 N N . GLN A 1 84 ? 2.850 9.406 3.052 1.00 86.12 84 GLN A N 1
ATOM 638 C CA . GLN A 1 84 ? 1.676 9.936 2.357 1.00 86.12 84 GLN A CA 1
ATOM 639 C C . GLN A 1 84 ? 0.409 9.223 2.837 1.00 86.12 84 GLN A C 1
ATOM 641 O O . GLN A 1 84 ? -0.483 9.875 3.373 1.00 86.12 84 GLN A O 1
ATOM 646 N N . LEU A 1 85 ? 0.377 7.887 2.780 1.00 84.19 85 LEU A N 1
ATOM 647 C CA . LEU A 1 85 ? -0.790 7.105 3.208 1.00 84.19 85 LEU A CA 1
ATOM 648 C C . LEU A 1 85 ? -1.140 7.327 4.683 1.00 84.19 85 LEU A C 1
ATOM 650 O O . LEU A 1 85 ? -2.298 7.535 5.028 1.00 84.19 85 LEU A O 1
ATOM 654 N N . SER A 1 86 ? -0.140 7.347 5.567 1.00 82.50 86 SER A N 1
ATOM 655 C CA . SER A 1 86 ? -0.369 7.589 6.999 1.00 82.50 86 SER A CA 1
ATOM 656 C C . SER A 1 86 ? -0.935 8.979 7.298 1.00 82.50 86 SER A C 1
ATOM 658 O O . SER A 1 86 ? -1.588 9.149 8.323 1.00 82.50 86 SER A O 1
ATOM 660 N N . SER A 1 87 ? -0.724 9.961 6.415 1.00 83.81 87 SER A N 1
ATOM 661 C CA . SER A 1 87 ? -1.303 11.301 6.561 1.00 83.81 87 SER A CA 1
ATOM 662 C C . SER A 1 87 ? -2.761 11.392 6.099 1.00 83.81 87 SER A C 1
ATOM 664 O O . SER A 1 87 ? -3.471 12.310 6.507 1.00 83.81 87 SER A O 1
ATOM 666 N N . GLU A 1 88 ? -3.216 10.439 5.282 1.00 84.38 88 GLU A N 1
ATOM 667 C CA . GLU A 1 88 ? -4.572 10.398 4.723 1.00 84.38 88 GLU A CA 1
ATOM 668 C C . GLU A 1 88 ? -5.520 9.499 5.529 1.00 84.38 88 GLU A C 1
ATOM 670 O O . GLU A 1 88 ? -6.741 9.630 5.425 1.00 84.38 88 GLU A O 1
ATOM 675 N N . VAL A 1 89 ? -4.979 8.611 6.370 1.00 83.38 89 VAL A N 1
ATOM 676 C CA . VAL A 1 89 ? -5.769 7.725 7.230 1.00 83.38 89 VAL A CA 1
ATOM 677 C C . VAL A 1 89 ? -5.915 8.328 8.625 1.00 83.38 89 VAL A C 1
ATOM 679 O O . VAL A 1 89 ? -4.954 8.455 9.382 1.00 83.38 89 VAL A O 1
ATOM 682 N 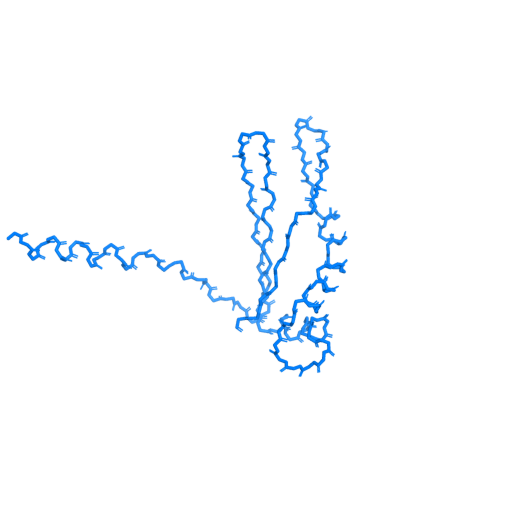N . LEU A 1 90 ? -7.157 8.636 8.992 1.00 85.62 90 LEU A N 1
ATOM 683 C CA . LEU A 1 90 ? -7.532 9.102 10.321 1.00 85.62 90 LEU A CA 1
ATOM 684 C C . LEU A 1 90 ? -8.287 7.995 11.062 1.00 85.62 90 LEU A C 1
ATOM 686 O O . LEU A 1 90 ? -9.361 7.572 10.635 1.00 85.62 90 LEU A O 1
ATOM 690 N N . LEU A 1 91 ? -7.738 7.549 12.191 1.00 85.12 91 LEU A N 1
ATOM 691 C CA . LEU A 1 91 ? -8.427 6.661 13.122 1.00 85.12 91 LEU A CA 1
ATOM 692 C C . LEU A 1 91 ? -8.826 7.452 14.366 1.00 85.12 91 LEU A C 1
ATOM 694 O O . LEU A 1 91 ? -7.970 8.010 15.046 1.00 85.12 91 LEU A O 1
ATOM 698 N N . GLU A 1 92 ? -10.117 7.465 14.688 1.00 90.25 92 GLU A N 1
ATOM 699 C CA . GLU A 1 92 ? -10.644 8.130 15.879 1.00 90.25 92 GLU A CA 1
ATOM 700 C C . GLU A 1 92 ? -11.473 7.170 16.732 1.00 90.25 92 GLU A C 1
ATOM 702 O O . GLU A 1 92 ? -12.297 6.411 16.223 1.00 90.25 92 GLU A O 1
ATOM 707 N N . ALA A 1 93 ? -11.303 7.253 18.051 1.00 86.88 93 ALA A N 1
ATOM 708 C CA . ALA A 1 93 ? -12.172 6.605 19.026 1.00 86.88 93 ALA A CA 1
ATOM 709 C C . ALA A 1 93 ? -12.731 7.662 19.977 1.00 86.88 93 ALA A C 1
ATOM 711 O O . ALA A 1 93 ? -11.977 8.380 20.628 1.00 86.88 93 ALA A O 1
ATOM 712 N N . ALA A 1 94 ? -14.062 7.780 20.043 1.00 90.81 94 ALA A N 1
ATOM 713 C CA . ALA A 1 94 ? -14.737 8.810 20.840 1.00 90.81 94 ALA A CA 1
ATOM 714 C C . ALA A 1 94 ? -14.178 10.234 20.592 1.00 90.81 94 ALA A C 1
ATOM 716 O O . ALA A 1 94 ? -13.949 10.995 21.532 1.00 90.81 94 ALA A O 1
ATOM 717 N N . SER A 1 95 ? -13.928 10.573 19.318 1.00 90.12 95 SER A N 1
ATOM 718 C CA . SER A 1 95 ? -13.346 11.855 18.878 1.00 90.12 95 SER A CA 1
ATOM 719 C C . SER A 1 95 ? -11.927 12.136 19.393 1.00 90.12 95 SER A C 1
ATOM 721 O O . SER A 1 95 ? -11.486 13.284 19.396 1.00 90.12 95 SER A O 1
ATOM 723 N N . GLN A 1 96 ? -11.207 11.107 19.843 1.00 90.69 96 GLN A N 1
ATOM 724 C CA . GLN A 1 96 ? -9.774 11.174 20.106 1.00 90.69 96 GLN A CA 1
ATOM 725 C C . GLN A 1 96 ? -9.027 10.476 18.964 1.00 90.69 96 GLN A C 1
ATOM 727 O O . GLN A 1 96 ? -9.313 9.302 18.703 1.00 90.69 96 GLN A O 1
ATOM 732 N N . PRO A 1 97 ? -8.082 11.154 18.291 1.00 88.25 97 PRO A N 1
ATOM 733 C CA . PRO A 1 97 ? -7.260 10.519 17.275 1.00 88.25 97 PRO A CA 1
ATOM 734 C C . PRO A 1 97 ? -6.371 9.457 17.923 1.00 88.25 97 PRO A C 1
ATOM 736 O O . PRO A 1 97 ? -5.711 9.704 18.936 1.00 88.25 97 PRO A O 1
ATOM 739 N N . LEU A 1 98 ? -6.359 8.267 17.334 1.00 87.38 98 LEU A N 1
ATOM 740 C CA . LEU A 1 98 ? -5.491 7.172 17.733 1.00 87.38 98 LEU A CA 1
ATOM 741 C C . LEU A 1 98 ? -4.263 7.138 16.818 1.00 87.38 98 LEU A C 1
ATOM 743 O O . LEU A 1 98 ? -4.406 7.256 15.599 1.00 87.38 98 LEU A O 1
ATOM 747 N N . PRO A 1 99 ? -3.051 6.973 17.374 1.00 86.00 99 PRO A N 1
ATOM 748 C CA . PRO A 1 99 ? -1.851 6.870 16.562 1.00 86.00 99 PRO A CA 1
ATOM 749 C C . PRO A 1 99 ? -1.889 5.588 15.729 1.00 86.00 99 PRO A C 1
ATOM 751 O O . PRO A 1 99 ? -2.197 4.509 16.236 1.00 86.00 99 PRO A O 1
ATOM 754 N N . LEU A 1 100 ? -1.520 5.707 14.457 1.00 85.94 100 LEU A N 1
ATOM 755 C CA . LEU A 1 100 ? -1.305 4.571 13.573 1.00 85.94 100 LEU A CA 1
ATOM 756 C C . LEU A 1 100 ? 0.186 4.254 13.524 1.00 85.94 100 LEU A C 1
ATOM 758 O O . LEU A 1 100 ? 1.021 5.146 13.371 1.00 85.94 100 LEU A O 1
ATOM 762 N N . VAL A 1 101 ? 0.516 2.973 13.650 1.00 88.25 101 VAL A N 1
ATOM 763 C CA . VAL A 1 101 ? 1.884 2.474 13.520 1.00 88.25 101 VAL A CA 1
ATOM 764 C C . VAL A 1 101 ? 1.920 1.544 12.321 1.00 88.25 101 VAL A C 1
ATOM 766 O O . VAL A 1 101 ? 1.142 0.595 12.243 1.00 88.25 101 VAL A O 1
ATOM 769 N N . PHE A 1 102 ? 2.815 1.823 11.376 1.00 87.69 102 PHE A N 1
ATOM 770 C CA . PHE A 1 102 ? 3.030 0.929 10.249 1.00 87.69 102 PHE A CA 1
ATOM 771 C C . PHE A 1 102 ? 3.725 -0.352 10.719 1.00 87.69 102 PHE A C 1
ATOM 773 O O . PHE A 1 102 ? 4.821 -0.297 11.276 1.00 87.69 102 PHE A O 1
ATOM 780 N N . GLU A 1 103 ? 3.081 -1.494 10.488 1.00 89.00 103 GLU A N 1
ATOM 781 C CA . GLU A 1 103 ? 3.606 -2.810 10.861 1.00 89.00 103 GLU A CA 1
ATOM 782 C C . GLU A 1 103 ? 4.368 -3.459 9.698 1.00 89.00 103 GLU A C 1
ATOM 784 O O . GLU A 1 103 ? 5.533 -3.831 9.840 1.00 89.00 103 GLU A O 1
ATOM 789 N N . LYS A 1 104 ? 3.714 -3.597 8.538 1.00 89.25 104 LYS A N 1
ATOM 790 C CA . LYS A 1 104 ? 4.274 -4.229 7.338 1.00 89.25 104 LYS A CA 1
ATOM 791 C C . LYS A 1 104 ? 3.529 -3.801 6.077 1.00 89.25 104 LYS A C 1
ATOM 793 O O . LYS A 1 104 ? 2.375 -3.386 6.143 1.00 89.25 104 LYS A O 1
ATOM 798 N N . GLY A 1 105 ? 4.178 -3.968 4.930 1.00 88.06 105 GLY A N 1
ATOM 799 C CA . GLY A 1 105 ? 3.611 -3.689 3.616 1.00 88.06 105 GLY A CA 1
ATOM 800 C C . GLY A 1 105 ? 4.259 -4.573 2.563 1.00 88.06 105 GLY A C 1
ATOM 801 O O . GLY A 1 105 ? 5.400 -5.009 2.726 1.00 88.06 105 GLY A O 1
ATOM 802 N N . GLU A 1 106 ? 3.510 -4.851 1.507 1.00 90.62 106 GLU A N 1
ATOM 803 C CA . GLU A 1 106 ? 3.896 -5.732 0.410 1.00 90.62 106 GLU A CA 1
ATOM 804 C C . GLU A 1 106 ? 3.441 -5.077 -0.899 1.00 90.62 106 GLU A C 1
ATOM 806 O O . GLU A 1 106 ? 2.423 -4.382 -0.925 1.00 90.62 106 GLU A O 1
ATOM 811 N N . VAL A 1 107 ? 4.209 -5.268 -1.969 1.00 89.81 107 VAL A N 1
ATOM 812 C CA . VAL A 1 107 ? 3.890 -4.772 -3.312 1.00 89.81 107 VAL A CA 1
ATOM 813 C C . VAL A 1 107 ? 3.981 -5.954 -4.262 1.00 89.81 107 VAL A C 1
ATOM 815 O O . VAL A 1 107 ? 4.912 -6.753 -4.171 1.00 89.81 107 VAL A O 1
ATOM 818 N N . TYR A 1 108 ? 3.003 -6.069 -5.153 1.00 87.06 108 TYR A N 1
ATOM 819 C CA . TYR A 1 108 ? 2.898 -7.163 -6.109 1.00 87.06 108 TYR A CA 1
ATOM 820 C C . TYR A 1 108 ? 2.655 -6.599 -7.504 1.00 87.06 108 TYR A C 1
ATOM 822 O O . TYR A 1 108 ? 1.892 -5.646 -7.655 1.00 87.06 108 TYR A O 1
ATOM 830 N N . LEU A 1 109 ? 3.272 -7.220 -8.507 1.00 83.00 109 LEU A N 1
ATOM 831 C CA . LEU A 1 109 ? 2.878 -7.074 -9.906 1.00 83.00 109 LEU A CA 1
ATOM 832 C C . LEU A 1 109 ? 1.974 -8.259 -10.253 1.00 83.00 109 LEU A C 1
ATOM 834 O O . LEU A 1 109 ? 2.313 -9.397 -9.915 1.00 83.00 109 LEU A O 1
ATOM 838 N N . GLN A 1 110 ? 0.816 -7.982 -10.852 1.00 67.31 110 GLN A N 1
ATOM 839 C CA . GLN A 1 110 ? -0.086 -9.006 -11.389 1.00 67.31 110 GLN A CA 1
ATOM 840 C C . GLN A 1 110 ? 0.212 -9.278 -12.863 1.00 67.31 110 GLN A C 1
ATOM 842 O O . GLN A 1 110 ? 0.590 -8.318 -13.573 1.00 67.31 110 GLN A O 1
#

Sequence (110 aa):
MPLFVVLILLSLSALSGIQAHPLDSYATDQYVDLQLMDGESRIIHRIEFAEIPTAAEMPHVDLDKSGDLSA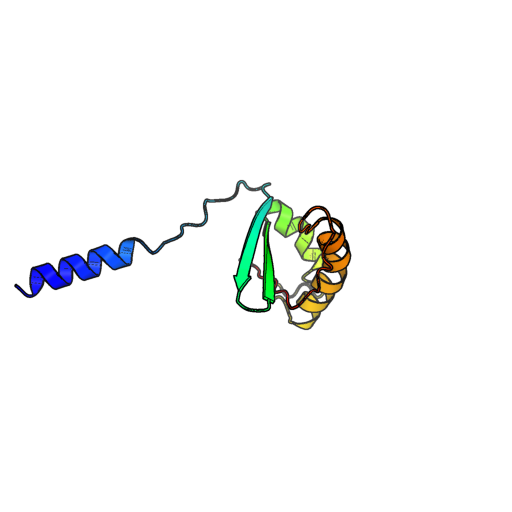VETSAYLAKLLPQLSSEVLLEAASQPLPLVFEKGEVYLQ

Secondary structure (DSSP, 8-state):
-HHHHHHHHHHHTTS----PPPPPTT-EEEEEEEEEETTEEEEEEEEEE-HHHHHHHHHHH-SS--SS--HHHHHHHHHHHHHHHHHH---EETTEEPPP----------

Radius of gyration: 19.68 Å; chains: 1; bounding box: 42×55×40 Å

pLDDT: mean 83.83, std 11.81, range [50.03, 93.38]